Protein AF-A0A4Y2CLK3-F1 (afdb_monomer_lite)

Sequence (113 aa):
MLKKPDENVSAYLASEEIKWKFSPSRSPNFGGLYEAGVKSFKYHFRRVMKNTKVSIEEILTIISQIEGILNSRPLTPLSCDPTDLSVLTGHCRTLSHRTTHNVSSRTREHRHP

pLDDT: mean 72.03, std 20.99, range [31.77, 94.75]

Radius of gyration: 26.98 Å; chains: 1; bounding box: 39×74×72 Å

Foldseek 3Di:
DPDDPDPVVVVVCVVVVNDDDDDDPPPPVVCVVVVVVVVQLCVQLCVVPPPDDDDPVVVVVSSVVSVVVSVLDDPDPDDPDPPDPPDPDHDPDPPPDPDDDDDDDDDDDDDDD

Organism: Araneus ventricosus (NCBI:txid182803)

Structure (mmCIF, N/CA/C/O backbone):
data_AF-A0A4Y2CLK3-F1
#
_entry.id   AF-A0A4Y2CLK3-F1
#
loop_
_atom_site.group_PDB
_atom_site.id
_atom_site.type_symbol
_atom_site.label_atom_id
_atom_site.label_alt_id
_atom_site.label_comp_id
_atom_site.label_asym_id
_atom_site.label_entity_id
_atom_site.label_seq_id
_atom_site.pdbx_PDB_ins_code
_atom_site.Cartn_x
_atom_site.Cartn_y
_atom_site.Cartn_z
_atom_site.occupancy
_atom_site.B_iso_or_equiv
_atom_site.auth_seq_id
_atom_site.auth_comp_id
_atom_site.auth_asym_id
_atom_site.auth_atom_id
_atom_site.pdbx_PDB_model_num
ATOM 1 N N . MET A 1 1 ? -2.059 18.330 -19.857 1.00 46.16 1 MET A N 1
ATOM 2 C CA . MET A 1 1 ? -0.690 17.826 -20.119 1.00 46.16 1 MET A CA 1
ATOM 3 C C . MET A 1 1 ? -0.261 16.976 -18.936 1.00 46.16 1 MET A C 1
ATOM 5 O O . MET A 1 1 ? -0.568 17.364 -17.815 1.00 46.16 1 MET A O 1
ATOM 9 N N . LEU A 1 2 ? 0.420 15.850 -19.163 1.00 55.78 2 LEU A N 1
ATOM 10 C CA . LEU A 1 2 ? 1.138 15.156 -18.089 1.00 55.78 2 LEU A CA 1
ATOM 11 C C . LEU A 1 2 ? 2.337 16.034 -17.711 1.00 55.78 2 LEU A C 1
ATOM 13 O O . LEU A 1 2 ? 3.161 16.336 -18.573 1.00 55.78 2 LEU A O 1
ATOM 17 N N . LYS A 1 3 ? 2.399 16.507 -16.462 1.00 67.12 3 LYS A N 1
ATOM 18 C CA . LYS A 1 3 ? 3.581 17.224 -15.969 1.00 67.12 3 LYS A CA 1
ATOM 19 C C . LYS A 1 3 ? 4.728 16.218 -15.821 1.00 67.12 3 LYS A C 1
ATOM 21 O O . LYS A 1 3 ? 4.488 15.076 -15.427 1.00 67.12 3 LYS A O 1
ATOM 26 N N . LYS A 1 4 ? 5.956 16.634 -16.145 1.00 68.88 4 LYS A N 1
ATOM 27 C CA . LYS A 1 4 ? 7.157 15.865 -15.784 1.00 68.88 4 LYS A CA 1
ATOM 28 C C . LYS A 1 4 ? 7.189 15.681 -14.253 1.00 68.88 4 LYS A C 1
ATOM 30 O O . LYS A 1 4 ? 6.641 16.542 -13.558 1.00 68.88 4 LYS A O 1
ATOM 35 N N . PRO A 1 5 ? 7.773 14.586 -13.730 1.00 75.50 5 PRO A N 1
ATOM 36 C CA . PRO A 1 5 ? 8.034 14.481 -12.298 1.00 75.50 5 PRO A CA 1
ATOM 37 C C . PRO A 1 5 ? 8.904 15.656 -11.834 1.00 75.50 5 PRO A C 1
ATOM 39 O O . PRO A 1 5 ? 9.653 16.224 -12.629 1.00 75.50 5 PRO A O 1
ATOM 42 N N . ASP A 1 6 ? 8.772 16.010 -10.558 1.00 85.44 6 ASP A N 1
ATOM 43 C CA . ASP A 1 6 ? 9.609 17.019 -9.906 1.00 85.44 6 ASP A CA 1
ATOM 44 C C . ASP A 1 6 ? 11.098 16.656 -10.029 1.00 85.44 6 ASP A C 1
ATOM 46 O O . ASP A 1 6 ? 11.439 15.469 -10.030 1.00 85.44 6 ASP A O 1
ATOM 50 N N . GLU A 1 7 ? 11.985 17.648 -10.134 1.00 86.31 7 GLU A N 1
ATOM 51 C CA . GLU A 1 7 ? 13.417 17.399 -10.338 1.00 86.31 7 GLU A CA 1
ATOM 52 C C . GLU A 1 7 ? 14.012 16.557 -9.202 1.00 86.31 7 GLU A C 1
ATOM 54 O O . GLU A 1 7 ? 14.732 15.596 -9.481 1.00 86.31 7 GLU A O 1
ATOM 59 N N . ASN A 1 8 ? 13.606 16.803 -7.950 1.00 89.94 8 ASN A N 1
ATOM 60 C CA . ASN A 1 8 ? 14.055 16.035 -6.784 1.00 89.94 8 ASN A CA 1
ATOM 61 C C . ASN A 1 8 ? 13.615 14.565 -6.866 1.00 89.94 8 ASN A C 1
ATOM 63 O O . ASN A 1 8 ? 14.396 13.650 -6.604 1.00 89.94 8 ASN A O 1
ATOM 67 N N . VAL A 1 9 ? 12.369 14.331 -7.291 1.00 88.62 9 VAL A N 1
ATOM 68 C CA . VAL A 1 9 ? 11.824 12.981 -7.500 1.00 88.62 9 VAL A CA 1
ATOM 69 C C . VAL A 1 9 ? 12.543 12.291 -8.660 1.00 88.62 9 VA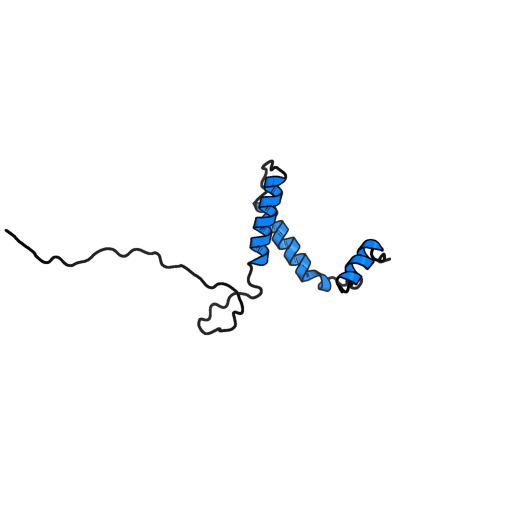L A C 1
ATOM 71 O O . VAL A 1 9 ? 12.864 11.112 -8.565 1.00 88.62 9 VAL A O 1
ATOM 74 N N . SER A 1 10 ? 12.844 13.013 -9.741 1.00 88.00 10 SER A N 1
ATOM 75 C CA . SER A 1 10 ? 13.575 12.459 -10.885 1.00 88.00 10 SER A CA 1
ATOM 76 C C . SER A 1 10 ? 15.021 12.086 -10.541 1.00 88.00 10 SER A C 1
ATOM 78 O O . SER A 1 10 ? 15.491 11.047 -10.997 1.00 88.00 10 SER A O 1
ATOM 80 N N . ALA A 1 11 ? 15.691 12.876 -9.694 1.00 90.56 11 ALA A N 1
ATOM 81 C CA . ALA A 1 11 ? 17.046 12.606 -9.229 1.00 90.56 11 ALA A CA 1
ATOM 82 C C . ALA A 1 11 ? 17.098 11.367 -8.323 1.00 90.56 11 ALA A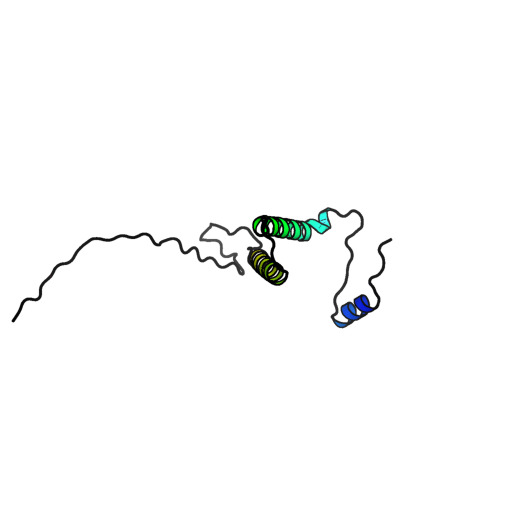 C 1
ATOM 84 O O . ALA A 1 11 ? 17.926 10.490 -8.550 1.00 90.56 11 ALA A O 1
ATOM 85 N N . TYR A 1 12 ? 16.168 11.247 -7.367 1.00 93.12 12 TYR A N 1
ATOM 86 C CA . TYR A 1 12 ? 16.054 10.063 -6.507 1.00 93.12 12 TYR A CA 1
ATOM 87 C C . TYR A 1 12 ? 15.732 8.788 -7.304 1.00 93.12 12 TYR A C 1
ATOM 89 O O . TYR A 1 12 ? 16.366 7.751 -7.134 1.00 93.12 12 TYR A O 1
ATOM 97 N N . LEU A 1 13 ? 14.780 8.858 -8.237 1.00 92.69 13 LEU A N 1
ATOM 98 C CA . LEU A 1 13 ? 14.452 7.709 -9.084 1.00 92.69 13 LEU A CA 1
ATOM 99 C C . LEU A 1 13 ? 15.622 7.319 -10.002 1.00 92.69 13 LEU A C 1
ATOM 101 O O . LEU A 1 13 ? 15.767 6.144 -10.319 1.00 92.69 13 LEU A O 1
ATOM 105 N N . ALA A 1 14 ? 16.467 8.272 -10.406 1.00 91.38 14 ALA A N 1
ATOM 106 C CA . ALA A 1 14 ? 17.684 7.987 -11.158 1.00 91.38 14 ALA A CA 1
ATOM 107 C C . ALA A 1 14 ? 18.793 7.364 -10.291 1.00 91.38 14 ALA A C 1
ATOM 109 O O . ALA A 1 14 ? 19.472 6.463 -10.778 1.00 91.38 14 ALA A O 1
ATOM 110 N N . SER A 1 15 ? 18.966 7.787 -9.029 1.00 94.75 15 SER A N 1
ATOM 111 C CA . SER A 1 15 ? 19.966 7.193 -8.124 1.00 94.75 15 SER A CA 1
ATOM 112 C C . SER A 1 15 ? 19.632 5.756 -7.723 1.00 94.75 15 SER A C 1
ATOM 114 O O . SER A 1 15 ? 20.540 4.953 -7.551 1.00 94.75 15 SER A O 1
ATOM 116 N N . GLU A 1 16 ? 18.343 5.422 -7.629 1.00 94.00 16 GLU A N 1
ATOM 117 C CA . GLU A 1 16 ? 17.848 4.069 -7.327 1.00 94.00 16 GLU A CA 1
ATOM 118 C C . GLU A 1 16 ? 17.612 3.202 -8.589 1.00 94.00 16 GLU A C 1
ATOM 120 O O . GLU A 1 16 ? 17.022 2.127 -8.507 1.00 94.00 16 GLU A O 1
ATOM 125 N N . GLU A 1 17 ? 17.995 3.681 -9.781 1.00 93.31 17 GLU A N 1
ATOM 126 C CA . GLU A 1 17 ? 17.758 3.028 -11.087 1.00 93.31 17 GLU A CA 1
ATOM 127 C C . GLU A 1 17 ? 16.266 2.723 -11.415 1.00 93.31 17 GLU A C 1
ATOM 129 O O . GLU A 1 17 ? 15.932 1.917 -12.294 1.00 93.31 17 GLU A O 1
ATOM 134 N N . ILE A 1 18 ? 15.323 3.413 -10.761 1.00 92.88 18 ILE A N 1
ATOM 135 C CA . ILE A 1 18 ? 13.875 3.192 -10.883 1.00 92.88 18 ILE A CA 1
ATOM 136 C C . ILE A 1 18 ? 13.304 3.890 -12.127 1.00 92.88 18 ILE A C 1
ATOM 138 O O . ILE A 1 18 ? 13.105 5.106 -12.190 1.00 92.88 18 ILE A O 1
ATOM 142 N N . LYS A 1 19 ? 12.902 3.093 -13.122 1.00 88.94 19 LYS A N 1
ATOM 143 C CA . LYS A 1 19 ? 12.274 3.598 -14.354 1.00 88.94 19 LYS A CA 1
ATOM 144 C C . LYS A 1 19 ? 10.797 3.981 -14.172 1.00 88.94 19 LYS A C 1
ATOM 146 O O . LYS A 1 19 ? 9.903 3.158 -14.383 1.00 88.94 19 LYS A O 1
ATOM 151 N N . TRP A 1 20 ? 10.531 5.259 -13.902 1.00 86.81 20 TRP A N 1
ATOM 152 C CA . TRP A 1 20 ? 9.171 5.817 -13.896 1.00 86.81 20 TRP A CA 1
ATOM 153 C C . TRP A 1 20 ? 8.476 5.710 -15.265 1.00 86.81 20 TRP A C 1
ATOM 155 O O . TRP A 1 20 ? 9.053 6.031 -16.307 1.00 86.81 20 TRP A O 1
ATOM 165 N N . LYS A 1 21 ? 7.200 5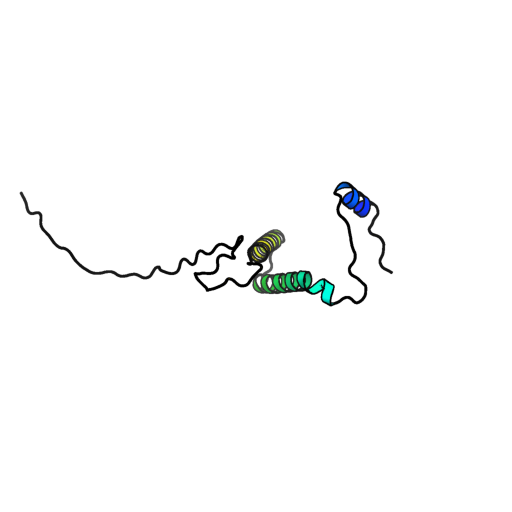.308 -15.266 1.00 85.75 21 LYS A N 1
ATOM 166 C CA . LYS A 1 21 ? 6.326 5.282 -16.449 1.00 85.75 21 LYS A CA 1
ATOM 167 C C . LYS A 1 21 ? 4.923 5.740 -16.060 1.00 85.75 21 LYS A C 1
ATOM 169 O O . LYS A 1 21 ? 4.333 5.193 -15.134 1.00 85.75 21 LYS A O 1
ATOM 174 N N . PHE A 1 22 ? 4.365 6.696 -16.798 1.00 84.25 22 PHE A N 1
ATOM 175 C CA . PHE A 1 22 ? 2.942 7.027 -16.693 1.00 84.25 22 PHE A CA 1
ATOM 176 C C . PHE A 1 22 ? 2.097 6.006 -17.467 1.00 84.25 22 PHE A C 1
ATOM 178 O O . PHE A 1 22 ? 2.532 5.496 -18.502 1.00 84.25 22 PHE A O 1
ATOM 185 N N . SER A 1 23 ? 0.879 5.736 -16.994 1.00 79.25 23 SER A N 1
ATOM 186 C CA . SER A 1 23 ? -0.102 4.972 -17.767 1.00 79.25 23 SER A CA 1
ATOM 187 C C . SER A 1 23 ? -0.517 5.745 -19.032 1.00 79.25 23 SER A C 1
ATOM 189 O O . SER A 1 23 ? -0.552 6.983 -19.017 1.00 79.25 23 SER A O 1
ATOM 191 N N . PRO A 1 24 ? -0.836 5.058 -20.147 1.00 82.88 24 PRO A N 1
ATOM 192 C CA . PRO A 1 24 ? -1.308 5.731 -21.353 1.00 82.88 24 PRO A CA 1
ATOM 193 C C . PRO A 1 24 ? -2.622 6.475 -21.092 1.00 82.88 24 PRO A C 1
ATOM 195 O O . PRO A 1 24 ? -3.504 5.991 -20.375 1.00 82.88 24 PRO A O 1
ATOM 198 N N . SER A 1 25 ? -2.783 7.650 -21.704 1.00 74.31 25 SER A N 1
ATOM 199 C CA . SER A 1 25 ? -4.026 8.414 -21.595 1.00 74.31 25 SER A CA 1
ATOM 200 C C . SER A 1 25 ? -5.211 7.600 -22.134 1.00 74.31 25 SER A C 1
ATOM 202 O O . SER A 1 25 ? -5.122 6.963 -23.180 1.00 74.31 25 SER A O 1
ATOM 204 N N . ARG A 1 26 ? -6.337 7.615 -21.404 1.00 72.44 26 ARG A N 1
ATOM 205 C CA . ARG A 1 26 ? -7.537 6.797 -21.688 1.00 72.44 26 ARG A CA 1
ATOM 206 C C . ARG A 1 26 ? -7.294 5.276 -21.711 1.00 72.44 26 ARG A C 1
ATOM 208 O O . ARG A 1 26 ? -7.957 4.573 -22.465 1.00 72.44 26 ARG A O 1
ATOM 215 N N . SER A 1 27 ? -6.397 4.753 -20.871 1.00 75.12 27 SER A N 1
ATOM 216 C CA . SER A 1 27 ? -6.232 3.303 -20.677 1.00 75.12 27 SER A CA 1
ATOM 217 C C . SER A 1 27 ? -6.880 2.823 -19.362 1.00 75.12 27 SER A C 1
ATOM 219 O O . SER A 1 27 ? -6.173 2.635 -18.373 1.00 75.12 27 SER A O 1
ATOM 221 N N . PRO A 1 28 ? -8.218 2.629 -19.304 1.00 69.38 28 PRO A N 1
ATOM 222 C CA . PRO A 1 28 ? -8.901 2.192 -18.078 1.00 69.38 28 PRO A CA 1
ATOM 223 C C . PRO A 1 28 ? -8.442 0.799 -17.620 1.00 69.38 28 PRO A C 1
ATOM 225 O O . PRO A 1 28 ? -8.355 0.523 -16.429 1.00 69.38 28 PRO A O 1
ATOM 228 N N . ASN A 1 29 ? -8.061 -0.067 -18.561 1.00 76.50 29 ASN A N 1
ATOM 229 C CA . ASN A 1 29 ? -7.625 -1.431 -18.262 1.00 76.50 29 ASN A CA 1
ATOM 230 C C . ASN A 1 29 ? -6.223 -1.492 -17.626 1.00 76.50 29 ASN A C 1
ATOM 232 O O . ASN A 1 29 ? -5.878 -2.503 -17.022 1.00 76.50 29 ASN A O 1
ATOM 236 N N . PHE A 1 30 ? -5.419 -0.424 -17.720 1.00 74.19 30 PHE A N 1
ATOM 237 C CA . PHE A 1 30 ? -4.076 -0.376 -17.125 1.00 74.19 30 PHE A CA 1
ATOM 238 C C . PHE A 1 30 ? -4.097 -0.281 -15.590 1.00 74.19 30 PHE A C 1
ATOM 240 O O . PHE A 1 30 ? -3.057 -0.463 -14.960 1.00 74.19 30 PHE A O 1
ATOM 247 N N . GLY A 1 31 ? -5.256 0.027 -14.990 1.00 81.12 31 GLY A N 1
ATOM 248 C CA . GLY A 1 31 ? -5.382 0.290 -13.556 1.00 81.12 31 GLY A CA 1
ATOM 249 C C . GLY A 1 31 ? -5.952 -0.831 -12.693 1.00 81.12 31 GLY A C 1
ATOM 250 O O . GLY A 1 31 ? -5.861 -0.758 -11.467 1.00 81.12 31 GLY A O 1
ATOM 251 N N . GLY A 1 32 ? -6.493 -1.893 -13.300 1.00 86.06 32 GLY A N 1
ATOM 252 C CA . GLY A 1 32 ? -7.333 -2.875 -12.600 1.00 86.06 32 GLY A CA 1
ATOM 253 C C . GLY A 1 32 ? -6.719 -3.477 -11.328 1.00 86.06 32 GLY A C 1
ATOM 254 O O . GLY A 1 32 ? -7.433 -3.673 -10.346 1.00 86.06 32 GLY A O 1
ATOM 255 N N . LEU A 1 33 ? -5.400 -3.710 -11.301 1.00 83.25 33 LEU A N 1
ATOM 256 C CA . LEU A 1 33 ? -4.710 -4.268 -10.131 1.00 83.25 33 LEU A CA 1
ATOM 257 C C . LEU A 1 33 ? -4.667 -3.290 -8.943 1.00 83.25 33 LEU A C 1
ATOM 259 O O . LEU A 1 33 ? -5.070 -3.660 -7.837 1.00 83.25 33 LEU A O 1
ATOM 263 N N . TYR A 1 34 ? -4.238 -2.036 -9.150 1.00 85.25 34 TYR A N 1
ATOM 264 C CA . TYR A 1 34 ? -4.220 -1.052 -8.059 1.00 85.25 34 TYR A CA 1
ATOM 265 C C . TYR A 1 34 ? -5.648 -0.664 -7.646 1.00 85.25 34 TYR A C 1
ATOM 267 O O . TYR A 1 34 ? -5.912 -0.446 -6.464 1.00 85.25 34 TYR A O 1
ATOM 275 N N . GLU A 1 35 ? -6.602 -0.646 -8.582 1.00 89.81 35 GLU A N 1
ATOM 276 C CA . GLU A 1 35 ? -8.015 -0.373 -8.295 1.00 89.81 35 GLU A CA 1
ATOM 277 C C . GLU A 1 35 ? -8.647 -1.483 -7.446 1.00 89.81 35 GLU A C 1
ATOM 279 O O . GLU A 1 35 ? -9.352 -1.189 -6.475 1.00 89.81 35 GLU A O 1
ATOM 284 N N . ALA A 1 36 ? -8.341 -2.752 -7.735 1.00 88.50 36 ALA A N 1
ATOM 285 C CA . ALA A 1 36 ? -8.745 -3.893 -6.915 1.00 88.50 36 ALA A CA 1
ATOM 286 C C . ALA A 1 36 ? -8.110 -3.860 -5.511 1.00 88.50 36 ALA A C 1
ATOM 288 O O . ALA A 1 36 ? -8.794 -4.154 -4.521 1.00 88.50 36 ALA A O 1
ATOM 289 N N . GLY A 1 37 ? -6.845 -3.435 -5.404 1.00 89.44 37 GLY A N 1
ATOM 290 C CA . GLY A 1 37 ? -6.164 -3.184 -4.130 1.00 89.44 37 GLY A CA 1
ATOM 291 C C . GLY A 1 37 ? -6.865 -2.102 -3.303 1.00 89.44 37 GLY A C 1
ATOM 292 O O . GLY A 1 37 ? -7.312 -2.360 -2.184 1.00 89.44 37 GLY A O 1
ATOM 293 N N . VAL A 1 38 ? -7.082 -0.917 -3.885 1.00 91.56 38 VAL A N 1
ATOM 294 C CA . VAL A 1 38 ? -7.791 0.210 -3.247 1.00 91.56 38 VAL A CA 1
ATOM 295 C C . VAL A 1 38 ? -9.228 -0.165 -2.859 1.00 91.56 38 VAL A C 1
ATOM 297 O O . VAL A 1 38 ? -9.704 0.225 -1.788 1.00 91.56 38 VAL A O 1
ATOM 300 N N . LYS A 1 39 ? -9.933 -0.944 -3.689 1.00 92.62 39 LYS A N 1
ATOM 301 C CA . LYS A 1 39 ? -11.276 -1.471 -3.389 1.00 92.62 39 LYS A CA 1
ATOM 302 C C . LYS A 1 39 ? -11.251 -2.418 -2.184 1.00 92.62 39 LYS A C 1
ATOM 304 O O . LYS A 1 39 ? -12.098 -2.288 -1.299 1.00 92.62 39 LYS A O 1
ATOM 309 N N . SER A 1 40 ? -10.268 -3.318 -2.119 1.00 91.44 40 SER A N 1
ATOM 310 C CA . SER A 1 40 ? -10.089 -4.268 -1.012 1.00 91.44 40 SER A CA 1
ATOM 311 C C . SER A 1 40 ? -9.718 -3.570 0.300 1.00 91.44 40 SER A C 1
ATOM 313 O O . SER A 1 40 ? -10.322 -3.857 1.334 1.00 91.44 40 SER A O 1
ATOM 315 N N . PHE A 1 41 ? -8.810 -2.590 0.251 1.00 93.69 41 PHE A N 1
ATOM 316 C CA . PHE A 1 41 ? -8.465 -1.743 1.394 1.00 93.69 41 PHE A CA 1
ATOM 317 C C . PHE A 1 41 ? -9.704 -1.018 1.942 1.00 93.69 41 PHE A C 1
ATOM 319 O O . PHE A 1 41 ? -10.058 -1.177 3.111 1.00 93.69 41 PHE A O 1
ATOM 326 N N . LYS A 1 42 ? -10.439 -0.293 1.082 1.00 93.25 42 LYS A N 1
ATOM 327 C CA . LYS A 1 42 ? -11.659 0.443 1.470 1.00 93.25 42 LYS A CA 1
ATOM 328 C C . LYS A 1 42 ? -12.735 -0.472 2.067 1.00 93.25 42 LYS A C 1
ATOM 330 O O . LYS A 1 42 ? -13.447 -0.053 2.979 1.00 93.25 42 LYS A O 1
ATOM 335 N N . TYR A 1 43 ? -12.860 -1.707 1.576 1.00 93.06 43 TYR A N 1
ATOM 336 C CA . TYR A 1 43 ? -13.805 -2.710 2.081 1.00 93.06 43 TYR A CA 1
ATOM 337 C C . TYR A 1 43 ? -13.502 -3.150 3.524 1.00 93.06 43 TYR A C 1
ATOM 339 O O . TYR A 1 43 ? -14.441 -3.334 4.308 1.00 93.06 43 TYR A O 1
ATOM 347 N N . HIS A 1 44 ? -12.222 -3.314 3.876 1.00 92.19 44 HIS A N 1
ATOM 348 C CA . HIS A 1 44 ? -11.798 -3.634 5.241 1.00 92.19 44 HIS A CA 1
ATOM 349 C C . HIS A 1 44 ? -11.841 -2.404 6.148 1.00 92.19 44 HIS A C 1
ATOM 351 O O . HIS A 1 44 ? -12.484 -2.450 7.194 1.00 92.19 44 HIS A O 1
ATOM 357 N N . PHE A 1 45 ? -11.268 -1.282 5.712 1.00 93.19 45 PHE A N 1
ATOM 358 C CA . PHE A 1 45 ? -11.205 -0.044 6.491 1.00 93.19 45 PHE A CA 1
ATOM 359 C C . PHE A 1 45 ? -12.596 0.413 6.963 1.00 93.19 45 PHE A C 1
ATOM 361 O O . PHE A 1 45 ? -12.809 0.646 8.150 1.00 93.19 45 PHE A O 1
ATOM 368 N N . ARG A 1 46 ? -13.602 0.405 6.073 1.00 91.75 46 ARG A N 1
ATOM 369 C CA . ARG A 1 46 ? -15.002 0.737 6.418 1.00 91.75 46 ARG A CA 1
ATOM 370 C C . ARG A 1 46 ? -15.665 -0.218 7.420 1.00 91.75 46 ARG A C 1
ATOM 372 O O . ARG A 1 46 ? -16.665 0.156 8.023 1.00 91.75 46 ARG A O 1
ATOM 379 N N . ARG A 1 47 ? -15.173 -1.454 7.575 1.00 90.06 47 ARG A N 1
ATOM 380 C CA . ARG A 1 47 ? -15.703 -2.418 8.558 1.00 90.06 47 ARG A CA 1
ATOM 381 C C . ARG A 1 47 ? -15.134 -2.214 9.952 1.00 90.06 47 ARG A C 1
ATOM 383 O O . ARG A 1 47 ? -15.855 -2.487 10.907 1.00 90.06 47 ARG A O 1
ATOM 390 N N . VAL A 1 48 ? -13.883 -1.770 10.037 1.00 88.44 48 VAL A N 1
ATOM 391 C CA . VAL A 1 48 ? -13.182 -1.527 11.302 1.00 88.44 48 VAL A CA 1
ATOM 392 C C . VAL A 1 48 ? -13.550 -0.148 11.861 1.00 88.44 48 VAL A C 1
ATOM 394 O O . VAL A 1 48 ? -13.915 -0.034 13.023 1.00 88.44 48 VAL A O 1
ATOM 397 N N . MET A 1 49 ? -13.588 0.882 11.011 1.00 86.19 49 MET A N 1
ATOM 398 C CA . MET A 1 49 ? -13.840 2.290 11.373 1.00 86.19 49 MET A CA 1
ATOM 399 C C . MET A 1 49 ? -15.318 2.632 11.687 1.00 86.19 49 MET A C 1
ATOM 401 O O . MET A 1 49 ? -15.774 3.743 11.418 1.00 86.19 49 MET A O 1
ATOM 405 N N . LYS A 1 50 ? -16.125 1.685 12.182 1.00 79.44 50 LYS A N 1
ATOM 406 C CA . LYS A 1 50 ? -17.572 1.889 12.397 1.00 79.44 50 LYS A CA 1
ATOM 407 C C . LYS A 1 50 ? -17.853 2.841 13.566 1.00 79.44 50 LYS A C 1
ATOM 409 O O . LYS A 1 50 ? -17.787 2.410 14.707 1.00 79.44 50 LYS A O 1
ATOM 414 N N . ASN A 1 51 ? -18.257 4.080 13.277 1.00 67.38 51 ASN A N 1
ATOM 415 C CA . ASN A 1 51 ? -18.820 5.084 14.206 1.00 67.38 51 ASN A CA 1
ATOM 416 C C . ASN A 1 51 ? -18.026 5.414 15.495 1.00 67.38 51 ASN A C 1
ATOM 418 O O . ASN A 1 51 ? -18.468 6.259 16.273 1.00 67.38 51 ASN A O 1
ATOM 422 N N . THR A 1 52 ? -16.854 4.822 15.714 1.00 75.75 52 THR A N 1
ATOM 423 C CA . THR A 1 52 ? -15.970 5.117 16.845 1.00 75.75 52 THR A CA 1
ATOM 424 C C . THR A 1 52 ? -15.052 6.291 16.513 1.00 75.75 52 THR A C 1
ATOM 426 O O . THR A 1 52 ? -14.487 6.361 15.421 1.00 75.75 52 THR A O 1
ATOM 429 N N . LYS A 1 53 ? -14.855 7.203 17.472 1.00 79.75 53 LYS A N 1
ATOM 430 C CA . LYS A 1 53 ? -13.754 8.172 17.416 1.00 79.75 53 LYS A CA 1
ATOM 431 C C . LYS A 1 53 ? -12.460 7.431 17.748 1.00 79.75 53 LYS A C 1
ATOM 433 O O . LYS A 1 53 ? -12.249 7.096 18.906 1.00 79.75 53 LYS A O 1
ATOM 43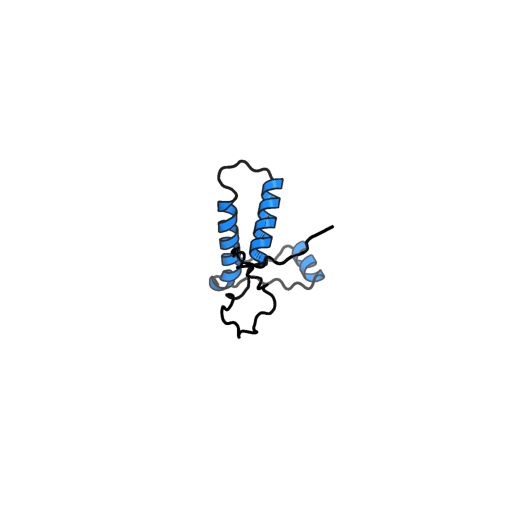8 N N . VAL A 1 54 ? -11.641 7.171 16.735 1.00 81.75 54 VAL A N 1
ATOM 439 C CA . VAL A 1 54 ? -10.304 6.577 16.877 1.00 81.75 54 VAL A CA 1
ATOM 440 C C . VAL A 1 54 ? -9.221 7.645 16.753 1.00 81.75 54 VAL A C 1
ATOM 442 O O . VAL A 1 54 ? -9.349 8.599 15.980 1.00 81.75 54 VAL A O 1
ATOM 445 N N . SER A 1 55 ? -8.161 7.472 17.531 1.00 89.62 55 SER A N 1
ATOM 446 C CA . SER A 1 55 ? -6.925 8.249 17.491 1.00 89.62 55 SER A CA 1
ATOM 447 C C . SER A 1 55 ? -6.084 7.941 16.244 1.00 89.62 55 SER A C 1
ATOM 449 O O . SER A 1 55 ? -6.320 6.973 15.518 1.00 89.62 55 SER A O 1
ATOM 451 N N . ILE A 1 56 ? -5.063 8.767 15.997 1.00 90.75 56 ILE A N 1
ATOM 452 C CA . ILE A 1 56 ? -4.126 8.567 14.881 1.00 90.75 56 ILE A CA 1
ATOM 453 C C . ILE A 1 56 ? -3.350 7.248 15.047 1.00 90.75 56 ILE A C 1
ATOM 455 O O . ILE A 1 56 ? -3.173 6.522 14.073 1.00 90.75 56 ILE A O 1
ATOM 459 N N . GLU A 1 57 ? -2.945 6.903 16.271 1.00 92.56 57 GLU A N 1
ATOM 460 C CA . GLU A 1 57 ? -2.198 5.675 16.584 1.00 92.56 57 GLU A CA 1
ATOM 461 C C . GLU A 1 57 ? -3.027 4.410 16.310 1.00 92.56 57 GLU A C 1
ATOM 463 O O . GLU A 1 57 ? -2.539 3.447 15.707 1.00 92.56 57 GLU A O 1
ATOM 468 N N . GLU A 1 58 ? -4.315 4.435 16.663 1.00 90.12 58 GLU A N 1
ATOM 469 C CA . GLU A 1 58 ? -5.258 3.366 16.325 1.00 90.12 58 GLU A CA 1
ATOM 470 C C . GLU A 1 58 ? -5.454 3.256 14.807 1.00 90.12 58 GLU A C 1
ATOM 472 O O . GLU A 1 58 ? -5.430 2.151 14.268 1.00 90.12 58 GLU A O 1
ATOM 477 N N . ILE A 1 59 ? -5.582 4.380 14.090 1.00 91.94 59 ILE A N 1
ATOM 478 C CA . ILE A 1 59 ? -5.702 4.387 12.622 1.00 91.94 59 ILE A CA 1
ATOM 479 C C . ILE A 1 59 ? -4.459 3.775 11.961 1.00 91.94 59 ILE A C 1
ATOM 481 O O . ILE A 1 59 ? -4.609 2.943 11.066 1.00 91.94 59 ILE A O 1
ATOM 485 N N . LEU A 1 60 ? -3.248 4.134 12.404 1.00 94.06 60 LEU A N 1
ATOM 486 C CA . LEU A 1 60 ? -2.001 3.547 11.898 1.00 94.06 60 LEU A CA 1
ATOM 487 C C . LEU A 1 60 ? -1.968 2.031 12.134 1.00 94.06 60 LEU A C 1
ATOM 489 O O . LEU A 1 60 ? -1.727 1.267 11.202 1.00 94.06 60 LEU A O 1
ATOM 493 N N . THR A 1 61 ? -2.318 1.594 13.345 1.00 94.12 61 THR A N 1
ATOM 494 C CA . THR A 1 61 ? -2.394 0.170 13.708 1.00 94.12 61 THR A CA 1
ATOM 495 C C . THR A 1 61 ? -3.393 -0.591 12.826 1.00 94.12 61 THR A C 1
ATOM 497 O O . THR A 1 61 ? -3.087 -1.674 12.322 1.00 94.12 61 THR A O 1
ATOM 500 N N . ILE A 1 62 ? -4.576 -0.016 12.584 1.00 92.69 62 ILE A N 1
ATOM 501 C CA . ILE A 1 62 ? -5.603 -0.584 11.698 1.00 92.69 62 ILE A CA 1
ATOM 502 C C . ILE A 1 62 ? -5.087 -0.682 10.255 1.00 92.69 62 ILE A C 1
ATOM 504 O O . ILE A 1 62 ? -5.331 -1.687 9.587 1.00 92.69 62 ILE A O 1
ATOM 508 N N . ILE A 1 63 ? -4.364 0.330 9.765 1.00 93.88 63 ILE A N 1
ATOM 509 C CA . ILE A 1 63 ? -3.783 0.325 8.416 1.00 93.88 63 ILE A CA 1
ATOM 510 C C . ILE A 1 63 ? -2.755 -0.803 8.279 1.00 93.88 63 ILE A C 1
ATOM 512 O O . ILE A 1 63 ? -2.878 -1.589 7.341 1.00 93.88 63 ILE A O 1
ATOM 516 N N . SER A 1 64 ? -1.826 -0.958 9.229 1.00 94.56 64 SER A N 1
ATOM 517 C CA . SER A 1 64 ? -0.828 -2.041 9.210 1.00 94.56 64 SER A CA 1
ATOM 518 C C . SER A 1 64 ? -1.459 -3.438 9.283 1.00 94.56 64 SER A C 1
ATOM 520 O O . SER A 1 64 ? -1.008 -4.362 8.606 1.00 94.56 64 SER A O 1
ATOM 522 N N . GLN A 1 65 ? -2.548 -3.612 10.042 1.00 93.38 65 GLN A N 1
ATOM 523 C CA . GLN A 1 65 ? -3.304 -4.873 10.045 1.00 93.38 65 GLN A CA 1
ATOM 524 C C . GLN A 1 65 ? -3.968 -5.151 8.689 1.00 93.38 65 GLN A C 1
ATOM 526 O O . GLN A 1 65 ? -3.915 -6.276 8.192 1.00 93.38 65 GLN A O 1
ATOM 531 N N . ILE A 1 66 ? -4.576 -4.137 8.063 1.00 92.94 66 ILE A N 1
ATOM 532 C CA . ILE A 1 66 ? -5.194 -4.279 6.737 1.00 92.94 66 ILE A CA 1
ATOM 533 C C . ILE A 1 66 ? -4.130 -4.576 5.676 1.00 92.94 66 ILE A C 1
ATOM 535 O O . ILE A 1 66 ? -4.361 -5.434 4.829 1.00 92.94 66 ILE A O 1
ATOM 539 N N . GLU A 1 67 ? -2.971 -3.924 5.731 1.00 92.44 67 GLU A N 1
ATOM 540 C CA . GLU A 1 67 ? -1.823 -4.203 4.866 1.00 92.44 67 GLU A CA 1
ATOM 541 C C . GLU A 1 67 ? -1.374 -5.666 4.984 1.00 92.44 67 GLU A C 1
ATOM 543 O O . GLU A 1 67 ? -1.309 -6.366 3.974 1.00 92.44 67 GLU A O 1
ATOM 548 N N . GLY A 1 68 ? -1.179 -6.173 6.207 1.00 91.88 68 GLY A N 1
ATOM 549 C CA . GLY A 1 68 ? -0.862 -7.584 6.442 1.00 91.88 68 GLY A CA 1
ATOM 550 C C . GLY A 1 68 ? -1.916 -8.540 5.868 1.00 91.88 68 GLY A C 1
ATOM 551 O O . GLY A 1 68 ? -1.564 -9.564 5.283 1.00 91.88 68 GLY A O 1
ATOM 552 N N . ILE A 1 69 ? -3.206 -8.189 5.942 1.00 89.62 69 ILE A N 1
ATOM 553 C CA . ILE A 1 69 ? -4.313 -8.961 5.341 1.00 89.62 69 ILE A CA 1
ATOM 554 C C . ILE A 1 69 ? -4.326 -8.870 3.805 1.00 89.62 69 ILE A C 1
ATOM 556 O O . ILE A 1 69 ? -4.829 -9.777 3.146 1.00 89.62 69 ILE A O 1
ATOM 560 N N . LEU A 1 70 ? -3.822 -7.792 3.202 1.00 89.25 70 LEU A N 1
ATOM 561 C CA . LEU A 1 70 ? -3.720 -7.672 1.745 1.00 89.25 70 LEU A CA 1
ATOM 562 C C . LEU A 1 70 ? -2.498 -8.429 1.206 1.00 89.25 70 LEU A C 1
ATOM 564 O O . LEU A 1 70 ? -2.640 -9.162 0.230 1.00 89.25 70 LEU A O 1
ATOM 568 N N . ASN A 1 71 ? -1.350 -8.324 1.880 1.00 88.00 71 ASN A N 1
ATOM 569 C CA . ASN A 1 71 ? -0.083 -8.946 1.480 1.00 88.00 71 ASN A CA 1
ATOM 570 C C . ASN A 1 71 ? -0.041 -10.468 1.718 1.00 88.00 71 ASN A C 1
ATOM 572 O O . ASN A 1 71 ? 0.747 -11.162 1.085 1.00 88.00 71 ASN A O 1
ATOM 576 N N . SER A 1 72 ? -0.889 -11.003 2.604 1.00 82.31 72 SER A N 1
ATOM 577 C CA . SER A 1 72 ? -0.994 -12.449 2.883 1.00 82.31 72 SER A CA 1
ATOM 578 C C . SER A 1 72 ? -2.020 -13.194 2.018 1.00 82.31 72 SER A C 1
ATOM 580 O O . SER A 1 72 ? -2.180 -14.407 2.163 1.00 82.31 72 SER A O 1
ATOM 582 N N . ARG A 1 73 ? -2.730 -12.505 1.113 1.00 73.06 73 ARG A N 1
ATOM 583 C CA . ARG A 1 73 ? -3.679 -13.159 0.198 1.00 73.06 73 ARG A CA 1
ATOM 584 C C . ARG A 1 73 ? -2.927 -13.957 -0.869 1.00 73.06 73 ARG A C 1
ATOM 586 O O . ARG A 1 73 ? -2.032 -13.397 -1.501 1.00 73.06 73 ARG A O 1
ATOM 593 N N . PRO A 1 74 ? -3.312 -15.217 -1.136 1.00 64.06 74 PRO A N 1
ATOM 594 C CA . PRO A 1 74 ? -2.725 -15.972 -2.232 1.00 64.06 74 PRO A CA 1
ATOM 595 C C . PRO A 1 74 ? -3.076 -15.298 -3.569 1.00 64.06 74 PRO A C 1
ATOM 597 O O . PRO A 1 74 ? -4.209 -14.859 -3.781 1.00 64.06 74 PRO A O 1
ATOM 600 N N . LEU A 1 75 ? -2.084 -15.190 -4.457 1.00 64.44 75 LEU A N 1
ATOM 601 C CA . LEU A 1 75 ? -2.225 -14.541 -5.770 1.00 64.44 75 LEU A CA 1
ATOM 602 C C . LEU A 1 75 ? -3.124 -15.339 -6.728 1.00 64.44 75 LEU A C 1
ATOM 604 O O . LEU A 1 75 ? -3.705 -14.775 -7.654 1.00 64.44 75 LEU A O 1
ATOM 608 N N . THR A 1 76 ? -3.250 -16.642 -6.489 1.00 59.84 76 THR A N 1
ATOM 609 C CA . THR A 1 76 ? -4.149 -17.568 -7.177 1.00 59.84 76 THR A CA 1
ATOM 610 C C . THR A 1 76 ? -5.197 -18.110 -6.198 1.00 59.84 76 THR A C 1
ATOM 612 O O . THR A 1 76 ? -4.951 -18.157 -4.989 1.00 59.84 76 THR A O 1
ATOM 615 N N . PRO A 1 77 ? -6.382 -18.538 -6.676 1.00 60.56 77 PRO A N 1
ATOM 616 C CA . PRO A 1 77 ? -7.281 -19.351 -5.866 1.00 60.56 77 PRO A CA 1
ATOM 617 C C . PRO A 1 77 ? -6.534 -20.592 -5.369 1.00 60.56 77 PRO A C 1
ATOM 619 O O . PRO A 1 77 ? -5.864 -21.258 -6.158 1.00 60.56 77 PRO A O 1
ATOM 622 N N . LEU A 1 78 ? -6.649 -20.906 -4.078 1.00 60.66 78 LEU A N 1
ATOM 623 C CA . LEU A 1 78 ? -6.089 -22.146 -3.546 1.00 60.66 78 LEU A CA 1
ATOM 624 C C . LEU A 1 78 ? -6.819 -23.329 -4.186 1.00 60.66 78 LEU A C 1
ATOM 626 O O . LEU A 1 78 ? -8.042 -23.441 -4.076 1.00 60.66 78 LEU A O 1
ATOM 630 N N . SER A 1 79 ? -6.058 -24.188 -4.857 1.00 61.66 79 SER A N 1
ATOM 631 C CA . SER A 1 79 ? -6.558 -25.446 -5.396 1.00 61.66 79 SER A CA 1
ATOM 632 C C . SER A 1 79 ? -6.975 -26.368 -4.249 1.00 61.66 79 SER A C 1
ATOM 634 O O . SER A 1 79 ? -6.257 -26.497 -3.256 1.00 61.66 79 SER A O 1
ATOM 636 N N . CYS A 1 80 ? -8.141 -27.001 -4.377 1.00 60.50 80 CYS A N 1
ATOM 637 C CA . CYS A 1 80 ? -8.591 -28.049 -3.454 1.00 60.50 80 CYS A CA 1
ATOM 638 C C . CYS A 1 80 ? -8.168 -29.455 -3.915 1.00 60.50 80 CYS A C 1
ATOM 640 O O . CYS A 1 80 ? -8.546 -30.436 -3.276 1.00 60.50 80 CYS A O 1
ATOM 642 N N . ASP A 1 81 ? -7.431 -29.566 -5.024 1.00 65.00 81 ASP A N 1
ATOM 643 C CA . ASP A 1 81 ? -6.917 -30.838 -5.523 1.00 65.00 81 ASP A CA 1
ATOM 644 C C . ASP A 1 81 ? -5.670 -31.251 -4.709 1.00 65.00 81 ASP A C 1
ATOM 646 O O . ASP A 1 81 ? -4.668 -30.531 -4.724 1.00 65.00 81 ASP A O 1
ATOM 650 N N . PRO A 1 82 ? -5.685 -32.397 -3.996 1.00 63.62 82 PRO A N 1
ATOM 651 C CA . PRO A 1 82 ? -4.533 -32.877 -3.227 1.00 63.62 82 PRO A CA 1
ATOM 652 C C . PRO A 1 82 ? -3.325 -33.264 -4.099 1.00 63.62 82 PRO A C 1
ATOM 654 O O . PRO A 1 82 ? -2.253 -33.543 -3.563 1.00 63.62 82 PRO A O 1
ATOM 657 N N . THR A 1 83 ? -3.493 -33.299 -5.422 1.00 67.44 83 THR A N 1
ATOM 658 C CA . THR A 1 83 ? -2.462 -33.630 -6.415 1.00 67.44 83 THR A CA 1
ATOM 659 C C . THR A 1 83 ? -1.775 -32.388 -7.003 1.00 67.44 83 THR A C 1
ATOM 661 O O . THR A 1 83 ? -0.807 -32.521 -7.753 1.00 67.44 83 THR A O 1
ATOM 664 N N . ASP A 1 84 ? -2.248 -31.179 -6.681 1.00 62.41 84 ASP A N 1
ATOM 665 C CA . ASP A 1 84 ? -1.760 -29.932 -7.275 1.00 62.41 84 ASP A CA 1
ATOM 666 C C . ASP A 1 84 ? -0.502 -29.402 -6.565 1.00 62.41 84 ASP A C 1
ATOM 668 O O . ASP A 1 84 ? -0.540 -28.795 -5.493 1.00 62.41 84 ASP A O 1
ATOM 672 N N . LEU A 1 85 ? 0.649 -29.631 -7.200 1.00 57.66 85 LEU A N 1
ATOM 673 C CA . LEU A 1 85 ? 1.967 -29.216 -6.715 1.00 57.66 85 LEU A CA 1
ATOM 674 C C . LEU A 1 85 ? 2.287 -27.727 -6.979 1.00 57.66 85 LEU A C 1
ATOM 676 O O . LEU A 1 85 ? 3.390 -27.283 -6.660 1.00 57.66 85 LEU A O 1
ATOM 680 N N . SER A 1 86 ? 1.372 -26.931 -7.550 1.00 56.34 86 SER A N 1
ATOM 681 C CA . SER A 1 86 ? 1.670 -25.575 -8.051 1.00 56.34 86 SER A CA 1
ATOM 682 C C . SER A 1 86 ? 1.716 -24.445 -7.000 1.00 56.34 86 SER A C 1
ATOM 684 O O . SER A 1 86 ? 1.655 -23.264 -7.348 1.00 56.34 86 SER A O 1
ATOM 686 N N . VAL A 1 87 ? 1.887 -24.753 -5.708 1.00 46.47 87 VAL A N 1
ATOM 687 C CA . VAL A 1 87 ? 1.898 -23.739 -4.633 1.00 46.47 87 VAL A CA 1
ATOM 688 C C . VAL A 1 87 ? 3.317 -23.279 -4.276 1.00 46.47 87 VAL A C 1
ATOM 690 O O . VAL A 1 87 ? 3.863 -23.605 -3.218 1.00 46.47 87 VAL A O 1
ATOM 693 N N . LEU A 1 88 ? 3.896 -22.423 -5.124 1.00 51.56 88 LEU A N 1
ATOM 694 C CA . LEU A 1 88 ? 5.003 -21.556 -4.706 1.00 51.56 88 LEU A CA 1
ATOM 695 C C . LEU A 1 88 ? 4.476 -20.465 -3.756 1.00 51.56 88 LEU A C 1
ATOM 697 O O . LEU A 1 88 ? 4.123 -19.366 -4.172 1.00 51.56 88 LEU A O 1
ATOM 701 N N . THR A 1 89 ? 4.493 -20.793 -2.460 1.00 47.56 89 THR A N 1
ATOM 702 C CA . THR A 1 89 ? 4.227 -19.913 -1.304 1.00 47.56 89 THR A CA 1
ATOM 703 C C . THR A 1 89 ? 2.753 -19.548 -1.071 1.00 47.56 89 THR A C 1
ATOM 705 O O . THR A 1 89 ? 2.214 -18.619 -1.663 1.00 47.56 89 THR A O 1
ATOM 708 N N . GLY A 1 90 ? 2.108 -20.236 -0.117 1.00 41.38 90 GLY A N 1
ATOM 709 C CA . GLY A 1 90 ? 0.710 -19.956 0.256 1.00 41.38 90 GLY A CA 1
ATOM 710 C C . GLY A 1 90 ? 0.142 -20.735 1.454 1.00 41.38 90 GLY A C 1
ATOM 711 O O . GLY A 1 90 ? -1.050 -21.006 1.472 1.00 41.38 90 GLY A O 1
ATOM 712 N N . HIS A 1 91 ? 0.984 -21.136 2.417 1.00 50.28 91 HIS A N 1
ATOM 713 C CA . HIS A 1 91 ? 0.636 -21.738 3.724 1.00 50.28 91 HIS A CA 1
ATOM 714 C C . HIS A 1 91 ? -0.686 -22.542 3.814 1.00 50.28 91 HIS A C 1
ATOM 716 O O . HIS A 1 91 ? -1.630 -22.147 4.504 1.00 50.28 91 HIS A O 1
ATOM 722 N N . CYS A 1 92 ? -0.729 -23.738 3.218 1.00 46.19 92 CYS A N 1
ATOM 723 C CA . CYS A 1 92 ? -1.777 -24.704 3.550 1.00 46.19 92 CYS A CA 1
ATOM 724 C C . CYS A 1 92 ? -1.539 -25.291 4.958 1.00 46.19 92 CYS A C 1
ATOM 726 O O . CYS A 1 92 ? -0.783 -26.245 5.141 1.00 46.19 92 CYS A O 1
ATOM 728 N N . ARG A 1 93 ? -2.198 -24.715 5.970 1.00 39.16 93 ARG A N 1
ATOM 729 C CA . ARG A 1 93 ? -2.464 -25.365 7.266 1.00 39.16 93 ARG A CA 1
ATOM 730 C C . ARG A 1 93 ? -3.941 -25.245 7.622 1.00 39.16 93 ARG A C 1
ATOM 732 O O . ARG A 1 93 ? -4.336 -24.490 8.508 1.00 39.16 93 ARG A O 1
ATOM 739 N N . THR A 1 94 ? -4.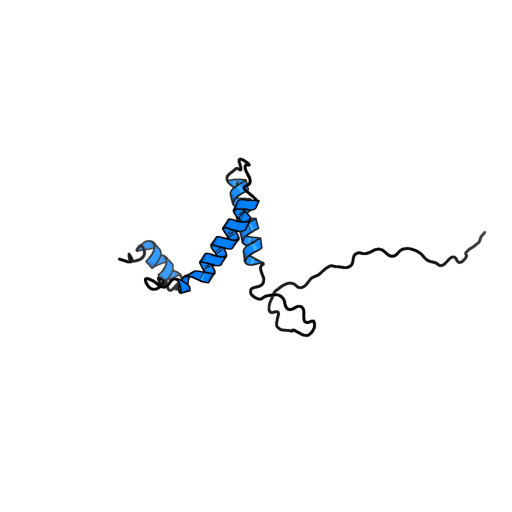765 -26.058 6.973 1.00 35.03 94 THR A N 1
ATOM 740 C CA . THR A 1 94 ? -6.121 -26.344 7.448 1.00 35.03 94 THR A CA 1
ATOM 741 C C . THR A 1 94 ? -6.059 -27.219 8.702 1.00 35.03 94 THR A C 1
ATOM 743 O O . THR A 1 94 ? -6.212 -28.439 8.642 1.00 35.03 94 THR A O 1
ATOM 746 N N . LEU A 1 95 ? -5.849 -26.599 9.868 1.00 39.00 95 LEU A N 1
ATOM 747 C CA . LEU A 1 95 ? -6.117 -27.233 11.161 1.00 39.00 95 LEU A CA 1
ATOM 748 C C . LEU A 1 95 ? -7.634 -27.366 11.359 1.00 39.00 95 LEU A C 1
ATOM 750 O O . LEU A 1 95 ? -8.255 -26.593 12.083 1.00 39.00 95 LEU A O 1
ATOM 754 N N . SER A 1 96 ? -8.224 -28.376 10.721 1.00 44.06 96 SER A N 1
ATOM 755 C CA . SER A 1 96 ? -9.601 -28.800 10.962 1.00 44.06 96 SER A CA 1
ATOM 756 C C . SER A 1 96 ? -9.666 -30.299 11.233 1.00 44.06 96 SER A C 1
ATOM 758 O O . SER A 1 96 ? -10.129 -31.067 10.401 1.00 44.06 96 SER A O 1
ATOM 760 N N . HIS A 1 97 ? -9.228 -30.693 12.429 1.00 41.50 97 HIS A N 1
ATOM 761 C CA . HIS A 1 97 ? -9.944 -31.680 13.243 1.00 41.50 97 HIS A CA 1
ATOM 762 C C . HIS A 1 97 ? -9.492 -31.586 14.707 1.00 41.50 97 HIS A C 1
ATOM 764 O O . HIS A 1 97 ? -8.607 -32.300 15.169 1.00 41.50 97 HIS A O 1
ATOM 770 N N . ARG A 1 98 ? -10.164 -30.717 15.471 1.00 39.53 98 ARG A N 1
ATOM 771 C CA . ARG A 1 98 ? -10.397 -30.969 16.896 1.00 39.53 98 ARG A CA 1
ATOM 772 C C . ARG A 1 98 ? -11.869 -31.337 17.051 1.00 39.53 98 ARG A C 1
ATOM 774 O O . ARG A 1 98 ? -12.695 -30.464 17.286 1.00 39.53 98 ARG A O 1
ATOM 781 N N . THR A 1 99 ? -12.164 -32.629 16.958 1.00 33.00 99 THR A N 1
ATOM 782 C CA . THR A 1 99 ? -13.422 -33.181 17.468 1.00 33.00 99 THR A CA 1
ATOM 783 C C . THR A 1 99 ? -13.101 -34.359 18.369 1.00 33.00 99 THR A C 1
ATOM 785 O O . THR A 1 99 ? -12.321 -35.243 18.027 1.00 33.00 99 THR A O 1
ATOM 788 N N . THR A 1 100 ? -13.673 -34.310 19.560 1.00 42.78 100 THR A N 1
ATOM 789 C CA . THR A 1 100 ? -13.544 -35.292 20.630 1.00 42.78 100 THR A CA 1
ATOM 790 C C . THR A 1 100 ? -14.128 -36.646 20.241 1.00 42.78 100 THR A C 1
ATOM 792 O O . THR A 1 100 ? -15.290 -36.707 19.849 1.00 42.78 100 THR A O 1
ATOM 795 N N . HIS A 1 101 ? -13.399 -37.726 20.520 1.00 31.77 101 HIS A N 1
ATOM 796 C CA . HIS A 1 101 ? -14.013 -38.991 20.918 1.00 31.77 101 HIS A CA 1
ATOM 797 C C . HIS A 1 101 ? -13.419 -39.429 22.259 1.00 31.77 101 HIS A C 1
ATOM 799 O O . HIS A 1 101 ? -12.205 -39.461 22.439 1.00 31.77 101 HIS A O 1
ATOM 805 N N . ASN A 1 102 ? -14.307 -39.705 23.209 1.00 37.81 102 ASN A N 1
ATOM 806 C CA . ASN A 1 102 ? -14.019 -40.224 24.543 1.00 37.81 102 ASN A CA 1
ATOM 807 C C . ASN A 1 102 ? -14.721 -41.588 24.677 1.00 37.81 102 ASN A C 1
ATOM 809 O O . ASN A 1 102 ? -15.733 -41.784 24.004 1.00 37.81 102 ASN A O 1
ATOM 813 N N . VAL A 1 103 ? -14.254 -42.441 25.605 1.00 36.97 103 VAL A N 1
ATOM 814 C CA . VAL A 1 103 ? -14.825 -43.765 25.965 1.00 36.97 103 VAL A CA 1
ATOM 815 C C . VAL A 1 103 ? -14.600 -44.814 24.845 1.00 36.97 103 VAL A C 1
ATOM 817 O O . VAL A 1 103 ? -14.894 -44.544 23.691 1.00 36.97 103 VAL A O 1
ATOM 820 N N . SER A 1 104 ? -14.071 -46.034 25.024 1.00 34.62 104 SER A N 1
ATOM 821 C CA . SER A 1 104 ? -13.600 -46.854 26.167 1.00 34.62 104 SER A CA 1
ATOM 822 C C . SER A 1 104 ? -12.626 -47.938 25.623 1.00 34.62 104 SER A C 1
ATOM 824 O O . SER A 1 104 ? -12.446 -48.010 24.412 1.00 34.62 104 SER A O 1
ATOM 826 N N . SER A 1 105 ? -11.988 -48.854 26.368 1.00 35.16 105 SER A N 1
ATOM 827 C CA . SER A 1 105 ? -11.846 -49.128 27.816 1.00 35.16 105 SER A CA 1
ATOM 828 C C . SER A 1 105 ? -10.638 -50.065 28.033 1.00 35.16 105 SER A C 1
ATOM 830 O O . SER A 1 105 ? -10.380 -50.928 27.194 1.00 35.16 105 SER A O 1
ATOM 832 N N . ARG A 1 106 ? -9.944 -49.994 29.188 1.00 32.88 106 ARG A N 1
ATOM 833 C CA . ARG A 1 106 ? -9.196 -51.155 29.725 1.00 32.88 106 ARG A CA 1
ATOM 834 C C . ARG A 1 106 ? -8.888 -51.061 31.224 1.00 32.88 106 ARG A C 1
ATOM 836 O O . ARG A 1 106 ? -7.858 -50.551 31.649 1.00 32.88 106 ARG A O 1
ATOM 843 N N . THR A 1 107 ? -9.777 -51.630 32.028 1.00 37.62 107 THR A N 1
ATOM 844 C CA . THR A 1 107 ? -9.454 -52.113 33.372 1.00 37.62 107 THR A CA 1
ATOM 845 C C . THR A 1 107 ? -8.516 -53.316 33.275 1.00 37.62 107 THR A C 1
ATOM 847 O O . THR A 1 107 ? -8.887 -54.320 32.667 1.00 37.62 107 THR A O 1
ATOM 850 N N . ARG A 1 108 ? -7.343 -53.270 33.923 1.00 33.91 108 ARG A N 1
ATOM 851 C CA . ARG A 1 108 ? -6.733 -54.484 34.490 1.00 33.91 108 ARG A CA 1
ATOM 852 C C . ARG A 1 108 ? -5.726 -54.193 35.611 1.00 33.91 108 ARG A C 1
ATOM 854 O O . ARG A 1 108 ? -4.710 -53.559 35.382 1.00 33.91 108 ARG A O 1
ATOM 861 N N . GLU A 1 109 ? -6.084 -54.683 36.797 1.00 38.22 109 GLU A N 1
ATOM 862 C CA . GLU A 1 109 ? -5.242 -55.223 37.880 1.00 38.22 109 GLU A CA 1
ATOM 863 C C . GLU A 1 109 ? -3.852 -54.608 38.147 1.00 38.22 109 GLU A C 1
ATOM 865 O O . GLU A 1 109 ? -2.905 -54.844 37.410 1.00 38.22 109 GLU A O 1
ATOM 870 N N . HIS A 1 110 ? -3.683 -54.045 39.349 1.00 37.47 110 HIS A N 1
ATOM 871 C CA . HIS A 1 110 ? -2.756 -54.643 40.320 1.00 37.47 110 HIS A CA 1
ATOM 872 C C . HIS A 1 110 ? -3.311 -54.503 41.746 1.00 37.47 110 HIS A C 1
ATOM 874 O O . HIS A 1 110 ? -3.939 -53.502 42.087 1.00 37.47 110 HIS A O 1
ATOM 880 N N . ARG A 1 111 ? -3.132 -55.550 42.559 1.00 37.12 111 ARG A N 1
ATOM 881 C CA . ARG A 1 111 ? -3.729 -55.721 43.890 1.00 37.12 111 ARG A CA 1
ATOM 882 C C . ARG A 1 111 ? -2.649 -56.182 44.880 1.00 37.12 111 ARG A C 1
ATOM 884 O O . ARG A 1 111 ? -2.303 -57.353 44.811 1.00 37.12 111 ARG A O 1
ATOM 891 N N . HIS A 1 112 ? -2.267 -55.299 45.814 1.00 34.69 112 HIS A N 1
ATOM 892 C CA . HIS A 1 112 ? -1.739 -55.587 47.170 1.00 34.69 112 HIS A CA 1
ATOM 893 C C . HIS A 1 112 ? -0.468 -56.466 47.317 1.00 34.69 112 HIS A C 1
ATOM 895 O O . HIS A 1 112 ? -0.040 -57.101 46.353 1.00 34.69 112 HIS A O 1
ATOM 901 N N . PRO A 1 113 ? 0.141 -56.536 48.522 1.00 63.12 113 PRO A N 1
ATOM 902 C CA . PRO A 1 113 ? -0.152 -55.798 49.764 1.00 63.12 113 PRO A CA 1
ATOM 903 C C . PRO A 1 113 ? 0.616 -54.481 49.911 1.00 63.12 113 PRO A C 1
ATOM 905 O O . PRO A 1 113 ? 1.839 -54.466 49.660 1.00 63.12 113 PRO A O 1
#

Secondary structure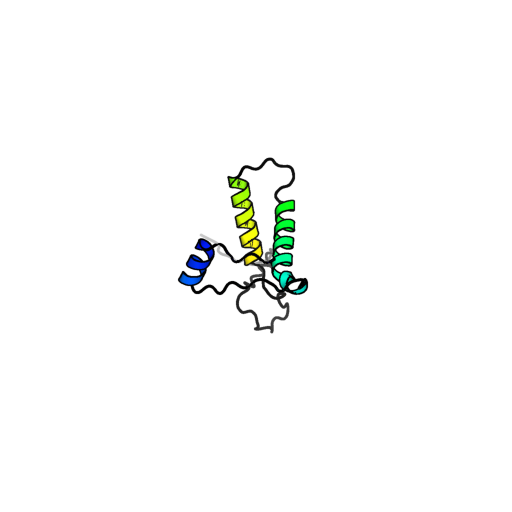 (DSSP, 8-state):
-PPPPPHHHHHHHHHTT----PPPTT-GGGGHHHHHHHHHHHHHHHHHSSS----HHHHHHHHHHHHHHHHTS-SSPPP--TT----SS------------------------

InterPro domains:
  IPR012337 Ribonuclease H-like superfamily [SSF53098] (10-84)
  IPR036397 Ribonuclease H superfamily [G3DSA:3.30.420.10] (6-112)